Protein AF-A0A6G1KRH3-F1 (afdb_monomer_lite)

InterPro domains:
  IPR000996 Clathrin light chain [PF01086] (24-151)
  IPR000996 Clathrin light chain [PTHR10639] (24-123)

Organism: NCBI:txid1314801

Structure (mmCIF, N/CA/C/O backbone):
data_AF-A0A6G1KRH3-F1
#
_entry.id   AF-A0A6G1KRH3-F1
#
loop_
_atom_site.group_PDB
_atom_site.id
_atom_site.type_symbol
_atom_site.label_atom_id
_atom_site.label_alt_id
_atom_site.label_comp_id
_atom_site.label_asym_id
_atom_site.label_entity_id
_atom_site.label_seq_id
_atom_site.pdbx_PDB_ins_code
_atom_site.Cartn_x
_atom_site.Cartn_y
_atom_site.Cartn_z
_atom_site.occupancy
_atom_site.B_iso_or_equiv
_atom_site.auth_seq_id
_atom_site.auth_comp_id
_atom_site.auth_asym_id
_atom_site.auth_atom_id
_atom_site.pdbx_PDB_model_num
ATOM 1 N N . MET A 1 1 ? 49.496 2.229 -14.673 1.00 44.66 1 MET A N 1
ATOM 2 C CA . MET A 1 1 ? 50.059 2.892 -15.867 1.00 44.66 1 MET A CA 1
ATOM 3 C C . MET A 1 1 ? 49.141 2.627 -17.047 1.00 44.66 1 MET A C 1
ATOM 5 O O . MET A 1 1 ? 48.940 1.468 -17.372 1.00 44.66 1 MET A O 1
ATOM 9 N N . ALA A 1 2 ? 48.574 3.674 -17.645 1.00 40.06 2 ALA A N 1
ATOM 10 C CA . ALA A 1 2 ? 47.926 3.635 -18.956 1.00 40.06 2 ALA A CA 1
ATOM 11 C C . ALA A 1 2 ? 48.444 4.859 -19.739 1.00 40.06 2 ALA A C 1
ATOM 13 O O . ALA A 1 2 ? 48.467 5.949 -19.160 1.00 40.06 2 ALA A O 1
ATOM 14 N N . PRO A 1 3 ? 48.962 4.693 -20.969 1.00 49.34 3 PRO A N 1
ATOM 15 C CA . PRO A 1 3 ? 49.665 5.754 -21.681 1.00 49.34 3 PRO A CA 1
ATOM 16 C C . PRO A 1 3 ? 48.686 6.795 -22.234 1.00 49.34 3 PRO A C 1
ATOM 18 O O . PRO A 1 3 ? 47.622 6.459 -22.752 1.00 49.34 3 PRO A O 1
ATOM 21 N N . GLY A 1 4 ? 49.061 8.065 -22.083 1.00 42.88 4 GLY A N 1
ATOM 22 C CA . GLY A 1 4 ? 48.285 9.224 -22.503 1.00 42.88 4 GLY A CA 1
ATOM 23 C C . GLY A 1 4 ? 48.085 9.284 -24.015 1.00 42.88 4 GLY A C 1
ATOM 24 O O . GLY A 1 4 ? 49.017 9.075 -24.790 1.00 42.88 4 GLY A O 1
ATOM 25 N N . GLY A 1 5 ? 46.855 9.598 -24.421 1.00 43.09 5 GLY A N 1
ATOM 26 C CA . GLY A 1 5 ? 46.527 9.924 -25.801 1.00 43.09 5 GLY A CA 1
ATOM 27 C C . GLY A 1 5 ? 47.213 11.224 -26.210 1.00 43.09 5 GLY A C 1
ATOM 28 O O . GLY A 1 5 ? 46.998 12.273 -25.604 1.00 43.09 5 GLY A O 1
ATOM 29 N N . THR A 1 6 ? 48.043 11.152 -27.244 1.00 40.81 6 THR A N 1
ATOM 30 C CA . THR A 1 6 ? 48.579 12.313 -27.946 1.00 40.81 6 THR A CA 1
ATOM 31 C C . THR A 1 6 ? 47.436 13.009 -28.678 1.00 40.81 6 THR A C 1
ATOM 33 O O . THR A 1 6 ? 46.980 12.578 -29.734 1.00 40.81 6 THR A O 1
ATOM 36 N N . ILE A 1 7 ? 46.948 14.099 -28.087 1.00 52.62 7 ILE A N 1
ATOM 37 C CA . ILE A 1 7 ? 46.045 15.043 -28.742 1.00 52.62 7 ILE A CA 1
ATOM 38 C C . ILE A 1 7 ? 46.842 15.689 -29.877 1.00 52.62 7 ILE A C 1
ATOM 40 O O . ILE A 1 7 ? 47.691 16.546 -29.646 1.00 52.62 7 ILE A O 1
ATOM 44 N N . THR A 1 8 ? 46.587 15.266 -31.113 1.00 56.66 8 THR A N 1
ATOM 45 C CA . THR A 1 8 ? 47.026 15.970 -32.321 1.00 56.66 8 THR A CA 1
ATOM 46 C C . THR A 1 8 ? 46.201 17.253 -32.459 1.00 56.66 8 THR A C 1
ATOM 48 O O . THR A 1 8 ? 45.311 17.356 -33.298 1.00 56.66 8 THR A O 1
ATOM 51 N N . GLY A 1 9 ? 46.431 18.210 -31.566 1.00 50.78 9 GLY A N 1
ATOM 52 C CA . GLY A 1 9 ? 45.846 19.541 -31.596 1.00 50.78 9 GLY A CA 1
ATOM 53 C C . GLY A 1 9 ? 46.987 20.540 -31.586 1.00 50.78 9 GLY A C 1
ATOM 54 O O . GLY A 1 9 ? 47.750 20.594 -30.625 1.00 50.78 9 GLY A O 1
ATOM 55 N N . SER A 1 10 ? 47.142 21.282 -32.679 1.00 60.56 10 SER A N 1
ATOM 56 C CA . SER A 1 10 ? 48.089 22.390 -32.804 1.00 60.56 10 SER A CA 1
ATOM 57 C C . SER A 1 10 ? 48.075 23.275 -31.554 1.00 60.56 10 SER A C 1
ATOM 59 O O . SER A 1 10 ? 47.006 23.689 -31.113 1.00 60.56 10 SER A O 1
ATOM 61 N N . THR A 1 11 ? 49.249 23.624 -31.027 1.00 59.62 11 THR A N 1
ATOM 62 C CA . THR A 1 11 ? 49.448 24.447 -29.815 1.00 59.62 11 THR A CA 1
ATOM 63 C C . THR A 1 11 ? 49.067 25.924 -29.992 1.00 59.62 11 THR A C 1
ATOM 65 O O . THR A 1 11 ? 49.515 26.776 -29.225 1.00 59.62 11 THR A O 1
ATOM 68 N N . LEU A 1 12 ? 48.306 26.260 -31.034 1.00 65.75 12 LEU A N 1
ATOM 69 C CA . LEU A 1 12 ? 47.931 27.630 -31.349 1.00 65.75 12 LEU A CA 1
ATOM 70 C C . LEU A 1 12 ? 46.603 27.982 -30.665 1.00 65.75 12 LEU A C 1
ATOM 72 O O . LEU A 1 12 ? 45.664 27.183 -30.717 1.00 65.75 12 LEU A O 1
ATOM 76 N N . PRO A 1 13 ? 46.500 29.164 -30.031 1.00 67.69 13 PRO A N 1
ATOM 77 C CA . PRO A 1 13 ? 45.260 29.616 -29.418 1.00 67.69 13 PRO A CA 1
ATOM 78 C C . PRO A 1 13 ? 44.171 29.784 -30.486 1.00 67.69 13 PRO A C 1
ATOM 80 O O . PRO A 1 13 ? 44.394 30.393 -31.533 1.00 67.69 13 PRO A O 1
ATOM 83 N N . TYR A 1 14 ? 42.986 29.237 -30.215 1.00 64.50 14 TYR A N 1
ATOM 84 C CA . TYR A 1 14 ? 41.812 29.388 -31.072 1.00 64.50 14 TYR A CA 1
ATOM 85 C C . TYR A 1 14 ? 41.382 30.860 -31.107 1.00 64.50 14 TYR A C 1
ATOM 87 O O . TYR A 1 14 ? 40.982 31.415 -30.083 1.00 64.50 14 TYR A O 1
ATOM 95 N N . LEU A 1 15 ? 41.474 31.486 -32.283 1.00 68.69 15 LEU A N 1
ATOM 96 C CA . LEU A 1 15 ? 41.098 32.880 -32.503 1.00 68.69 15 LEU A CA 1
ATOM 97 C C . LEU A 1 15 ? 39.812 32.935 -33.353 1.00 68.69 15 LEU A C 1
ATOM 99 O O . LEU A 1 15 ? 39.860 32.623 -34.548 1.00 68.69 15 LEU A O 1
ATOM 103 N N . PRO A 1 16 ? 38.650 33.287 -32.771 1.00 63.69 16 PRO A N 1
ATOM 104 C CA . PRO A 1 16 ? 37.390 33.319 -33.505 1.00 63.69 16 PRO A CA 1
ATOM 105 C C . PRO A 1 16 ? 37.425 34.425 -34.571 1.00 63.69 16 PRO A C 1
ATOM 107 O O . PRO A 1 16 ? 37.632 35.593 -34.254 1.00 63.69 16 PRO A O 1
ATOM 110 N N . GLY A 1 17 ? 37.233 34.051 -35.840 1.00 64.06 17 GLY A N 1
ATOM 111 C CA . GLY A 1 17 ? 37.195 34.977 -36.981 1.00 64.06 17 GLY A CA 1
ATOM 112 C C . GLY A 1 17 ? 38.449 35.005 -37.864 1.00 64.06 17 GLY A C 1
ATOM 113 O O . GLY A 1 17 ? 38.441 35.687 -38.886 1.00 64.06 17 GLY A O 1
ATOM 114 N N . ALA A 1 18 ? 39.505 34.253 -37.536 1.00 66.38 18 ALA A N 1
ATOM 115 C CA . ALA A 1 18 ? 40.625 34.067 -38.459 1.00 66.38 18 ALA A CA 1
ATOM 116 C C . ALA A 1 18 ? 40.194 33.178 -39.648 1.00 66.38 18 ALA A C 1
ATOM 118 O O . ALA A 1 18 ? 39.576 32.132 -39.419 1.00 66.38 18 ALA A O 1
ATOM 119 N N . PRO A 1 19 ? 40.504 33.541 -40.910 1.00 61.31 19 PRO A N 1
ATOM 120 C CA . PRO A 1 19 ? 40.220 32.673 -42.044 1.00 61.31 19 PRO A CA 1
ATOM 121 C C . PRO A 1 19 ? 41.049 31.396 -41.899 1.00 61.31 19 PRO A C 1
ATOM 123 O O . PRO A 1 19 ? 42.273 31.416 -42.028 1.00 61.31 19 PRO A O 1
ATOM 126 N N . SER A 1 20 ? 40.383 30.277 -41.605 1.00 64.94 20 SER A N 1
ATOM 127 C CA . SER A 1 20 ? 41.018 28.963 -41.637 1.00 64.94 20 SER A CA 1
ATOM 128 C C . SER A 1 20 ? 41.544 28.732 -43.050 1.00 64.94 20 SER A C 1
ATOM 130 O O . SER A 1 20 ? 40.767 28.568 -43.987 1.00 64.94 20 SER A O 1
ATOM 132 N N . SER A 1 21 ? 42.866 28.728 -43.226 1.00 62.03 21 SER A N 1
ATOM 133 C CA . SER A 1 21 ? 43.505 28.423 -44.515 1.00 62.03 21 SER A CA 1
ATOM 134 C C . SER A 1 21 ? 43.409 26.935 -44.883 1.00 62.03 21 SER A C 1
ATOM 136 O O . SER A 1 21 ? 44.034 26.493 -45.845 1.00 62.03 21 SER A O 1
ATOM 138 N N . PHE A 1 22 ? 42.635 26.144 -44.131 1.00 63.06 22 PHE A N 1
ATOM 139 C CA . PHE A 1 22 ? 42.400 24.739 -44.421 1.00 63.06 22 PHE A CA 1
ATOM 140 C C . PHE A 1 22 ? 41.412 24.601 -45.583 1.00 63.06 22 PHE A C 1
ATOM 142 O O . PHE A 1 22 ? 40.206 24.440 -45.406 1.00 63.06 22 PHE A O 1
ATOM 149 N N . THR A 1 23 ? 41.948 24.669 -46.798 1.00 64.94 23 THR A N 1
ATOM 150 C CA . THR A 1 23 ? 41.248 24.187 -47.986 1.00 64.94 23 THR A CA 1
ATOM 151 C C . THR A 1 23 ? 41.286 22.666 -47.929 1.00 64.94 23 THR A C 1
ATOM 153 O O . THR A 1 23 ? 42.349 22.067 -48.088 1.00 64.94 23 THR A O 1
ATOM 156 N N . ALA A 1 24 ? 40.144 22.031 -47.650 1.00 64.56 24 ALA A N 1
ATOM 157 C CA . ALA A 1 24 ? 40.031 20.587 -47.807 1.00 64.56 24 ALA A CA 1
ATOM 158 C C . ALA A 1 24 ? 40.396 20.245 -49.263 1.00 64.56 24 ALA A C 1
ATOM 160 O O . ALA A 1 24 ? 39.873 20.905 -50.168 1.00 64.56 24 ALA A O 1
ATOM 161 N N . PRO A 1 25 ? 41.295 19.274 -49.518 1.00 62.34 25 PRO A N 1
ATOM 162 C CA . PRO A 1 25 ? 41.591 18.877 -50.885 1.00 62.34 25 PRO A CA 1
ATOM 163 C C . PRO A 1 25 ? 40.275 18.491 -51.562 1.00 62.34 25 PRO A C 1
ATOM 165 O O . PRO A 1 25 ? 39.465 17.765 -50.978 1.00 62.34 25 PRO A O 1
ATOM 168 N N . ALA A 1 26 ? 40.045 19.022 -52.766 1.00 64.00 26 ALA A N 1
ATOM 169 C CA . ALA A 1 26 ? 38.913 18.621 -53.587 1.00 64.00 26 ALA A CA 1
ATOM 170 C C . ALA A 1 26 ? 38.906 17.089 -53.652 1.00 64.00 26 ALA A C 1
ATOM 172 O O . ALA A 1 26 ? 39.942 16.488 -53.944 1.00 64.00 26 ALA A O 1
ATOM 173 N N . ARG A 1 27 ? 37.772 16.466 -53.295 1.00 60.56 27 ARG A N 1
ATOM 174 C CA . ARG A 1 27 ? 37.610 15.011 -53.382 1.00 60.56 27 ARG A CA 1
ATOM 175 C C . ARG A 1 27 ? 38.029 14.599 -54.788 1.00 60.56 27 ARG A C 1
ATOM 177 O O . ARG A 1 27 ? 37.440 15.069 -55.754 1.00 60.56 27 ARG A O 1
ATOM 184 N N . SER A 1 28 ? 39.077 13.791 -54.899 1.00 58.88 28 SER A N 1
ATOM 185 C CA . SER A 1 28 ? 39.432 13.194 -56.176 1.00 58.88 28 SER A CA 1
ATOM 186 C C . SER A 1 28 ? 38.249 12.339 -56.634 1.00 58.88 28 SER A C 1
ATOM 188 O O . SER A 1 28 ? 37.756 11.529 -55.854 1.00 58.88 28 SER A O 1
ATOM 190 N N . ASP A 1 29 ? 37.823 12.467 -57.894 1.00 60.38 29 ASP A N 1
ATOM 191 C CA . ASP A 1 29 ? 36.791 11.618 -58.532 1.00 60.38 29 ASP A CA 1
ATOM 192 C C . ASP A 1 29 ? 37.240 10.144 -58.708 1.00 60.38 29 ASP A C 1
ATOM 194 O O . ASP A 1 29 ? 36.664 9.374 -59.474 1.00 60.38 29 ASP A O 1
ATOM 198 N N . SER A 1 30 ? 38.297 9.730 -58.002 1.00 64.62 30 SER A N 1
ATOM 199 C CA . SER A 1 30 ? 38.739 8.341 -57.933 1.00 64.62 30 SER A CA 1
ATOM 200 C C . SER A 1 30 ? 37.772 7.554 -57.046 1.00 64.62 30 SER A C 1
ATOM 202 O O . SER A 1 30 ? 37.434 8.041 -55.963 1.00 64.62 30 SER A O 1
ATOM 204 N N . PRO A 1 31 ? 37.378 6.324 -57.426 1.00 69.75 31 PRO A N 1
ATOM 205 C CA . PRO A 1 31 ? 36.618 5.454 -56.532 1.00 69.75 31 PRO A CA 1
ATOM 206 C C . PRO A 1 31 ? 37.361 5.289 -55.195 1.00 69.75 31 PRO A C 1
ATOM 208 O O . PRO A 1 31 ? 38.596 5.225 -55.173 1.00 69.75 31 PRO A O 1
ATOM 211 N N . GLU A 1 32 ? 36.617 5.275 -54.078 1.00 70.50 32 GLU A N 1
ATOM 212 C CA . GLU A 1 32 ? 37.204 5.058 -52.748 1.00 70.50 32 GLU A CA 1
ATOM 213 C C . GLU A 1 32 ? 37.978 3.721 -52.740 1.00 70.50 32 GLU A C 1
ATOM 215 O O . GLU A 1 32 ? 37.472 2.726 -53.262 1.00 70.50 32 GLU A O 1
ATOM 220 N N . PRO A 1 33 ? 39.182 3.664 -52.138 1.00 83.44 33 PRO A N 1
ATOM 221 C CA . PRO A 1 33 ? 39.918 2.415 -51.975 1.00 83.44 33 PRO A CA 1
ATOM 222 C C . PRO A 1 33 ? 39.082 1.347 -51.258 1.00 83.44 33 PRO A C 1
ATOM 224 O O . PRO A 1 33 ? 38.468 1.636 -50.228 1.00 83.44 33 PRO A O 1
ATOM 227 N N . ASP A 1 34 ? 39.121 0.102 -51.742 1.00 83.62 34 ASP A N 1
ATOM 228 C CA . ASP A 1 34 ? 38.299 -1.003 -51.218 1.00 83.62 34 ASP A CA 1
ATOM 229 C C . ASP A 1 34 ? 38.441 -1.215 -49.704 1.00 83.62 34 ASP A C 1
ATOM 231 O O . ASP A 1 34 ? 37.455 -1.441 -49.008 1.00 83.62 34 ASP A O 1
ATOM 235 N N . VAL A 1 35 ? 39.646 -1.026 -49.160 1.00 88.06 35 VAL A N 1
ATOM 236 C CA . VAL A 1 35 ? 39.919 -1.127 -47.715 1.00 88.06 35 VAL A CA 1
ATOM 237 C C . VAL A 1 35 ? 39.118 -0.100 -46.902 1.00 88.06 35 VAL A C 1
ATOM 239 O O . VAL A 1 35 ? 38.653 -0.392 -45.800 1.00 88.06 35 VAL A O 1
ATOM 242 N N . ILE A 1 36 ? 38.943 1.116 -47.432 1.00 86.62 36 ILE A N 1
ATOM 243 C CA . ILE A 1 36 ? 38.178 2.179 -46.765 1.00 86.62 36 ILE A CA 1
ATOM 244 C C . ILE A 1 36 ? 36.685 1.860 -46.826 1.00 86.62 36 ILE A C 1
ATOM 246 O O . ILE A 1 36 ? 35.989 2.051 -45.827 1.00 86.62 36 ILE A O 1
ATOM 250 N N . ARG A 1 37 ? 36.209 1.325 -47.955 1.00 86.94 37 ARG A N 1
ATOM 251 C CA . ARG A 1 37 ? 34.822 0.878 -48.119 1.00 86.94 37 ARG A CA 1
ATOM 252 C C . ARG A 1 37 ? 34.476 -0.238 -47.129 1.00 86.94 37 ARG A C 1
ATOM 254 O O . ARG A 1 37 ? 33.547 -0.075 -46.342 1.00 86.94 37 ARG A O 1
ATOM 261 N N . GLU A 1 38 ? 35.279 -1.299 -47.069 1.00 90.94 38 GLU A N 1
ATOM 262 C CA . GLU A 1 38 ? 35.090 -2.407 -46.119 1.00 90.94 38 GLU A CA 1
ATOM 263 C C . GLU A 1 38 ? 35.155 -1.947 -44.655 1.00 90.94 38 GLU A C 1
ATOM 265 O O . GLU A 1 38 ? 34.401 -2.420 -43.799 1.00 90.94 38 GLU A O 1
ATOM 270 N N . TRP A 1 39 ? 36.040 -0.995 -44.342 1.00 92.50 39 TRP A N 1
ATOM 271 C CA . TRP A 1 39 ? 36.119 -0.419 -43.002 1.00 92.50 39 TRP A CA 1
ATOM 272 C C . TRP A 1 39 ? 34.865 0.386 -42.637 1.00 92.50 39 TRP A C 1
ATOM 274 O O . TRP A 1 39 ? 34.379 0.269 -41.508 1.00 92.50 39 TRP A O 1
ATOM 284 N N . ARG A 1 40 ? 34.322 1.185 -43.569 1.00 91.50 40 ARG A N 1
ATOM 285 C CA . ARG A 1 40 ? 33.056 1.907 -43.365 1.00 91.50 40 ARG A CA 1
ATOM 286 C C . ARG A 1 40 ? 31.911 0.931 -43.132 1.00 91.50 40 ARG A C 1
ATOM 288 O O . ARG A 1 40 ? 31.244 1.056 -42.113 1.00 91.50 40 ARG A O 1
ATOM 295 N N . GLU A 1 41 ? 31.761 -0.067 -43.998 1.00 92.69 41 GLU A N 1
ATOM 296 C CA . GLU A 1 41 ? 30.722 -1.096 -43.880 1.00 92.69 41 GLU A CA 1
ATOM 297 C C . GLU A 1 41 ? 30.798 -1.811 -42.520 1.00 92.69 41 GLU A C 1
ATOM 299 O O . GLU A 1 41 ? 29.800 -1.903 -41.804 1.00 92.69 41 GLU A O 1
ATOM 304 N N . ARG A 1 42 ? 31.994 -2.240 -42.088 1.00 93.06 42 ARG A N 1
ATOM 305 C CA . ARG A 1 42 ? 32.181 -2.889 -40.778 1.00 93.06 42 ARG A CA 1
ATOM 306 C C . ARG A 1 42 ? 31.836 -1.967 -39.610 1.00 93.06 42 ARG A C 1
ATOM 308 O O . ARG A 1 42 ? 31.241 -2.422 -38.633 1.00 93.06 42 ARG A O 1
ATOM 315 N N . ARG A 1 43 ? 32.229 -0.694 -39.675 1.00 95.31 43 ARG A N 1
ATOM 316 C CA . ARG A 1 43 ? 31.915 0.285 -38.627 1.00 95.31 43 ARG A CA 1
ATOM 317 C C . ARG A 1 43 ? 30.414 0.531 -38.556 1.00 95.31 43 ARG A C 1
ATOM 319 O O . ARG A 1 43 ? 29.858 0.530 -37.463 1.00 95.31 43 ARG A O 1
ATOM 326 N N . ASP A 1 44 ? 29.773 0.716 -39.700 1.00 95.38 44 ASP A N 1
ATOM 327 C CA . ASP A 1 44 ? 28.353 1.035 -39.774 1.00 95.38 44 ASP A CA 1
ATOM 328 C C . ASP A 1 44 ? 27.516 -0.152 -39.270 1.00 95.38 44 ASP A C 1
ATOM 330 O O . ASP A 1 44 ? 26.588 0.053 -38.492 1.00 95.38 44 ASP A O 1
ATOM 334 N N . LEU A 1 45 ? 27.921 -1.394 -39.568 1.00 95.69 45 LEU A N 1
ATOM 335 C CA . LEU A 1 45 ? 27.334 -2.601 -38.968 1.00 95.69 45 LEU A CA 1
ATOM 336 C C . LEU A 1 45 ? 27.496 -2.648 -37.440 1.00 95.69 45 LEU A C 1
ATOM 338 O O . LEU A 1 45 ? 26.553 -2.979 -36.724 1.00 95.69 45 LEU A O 1
ATOM 342 N N . GLN A 1 46 ? 28.674 -2.300 -36.911 1.00 95.44 46 GLN A N 1
ATOM 343 C CA . GLN A 1 46 ? 28.892 -2.251 -35.460 1.00 95.44 46 GLN A CA 1
ATOM 344 C C . GLN A 1 46 ? 28.054 -1.164 -34.780 1.00 95.44 46 GLN A C 1
ATOM 346 O O . GLN A 1 46 ? 27.580 -1.372 -33.663 1.00 95.44 46 GLN A O 1
ATOM 351 N N . VAL A 1 47 ? 27.880 -0.010 -35.428 1.00 96.19 47 VAL A N 1
ATOM 352 C CA . VAL A 1 47 ? 27.021 1.071 -34.929 1.00 96.19 47 VAL A CA 1
ATOM 353 C C . VAL A 1 47 ? 25.565 0.615 -34.919 1.00 96.19 47 VAL A C 1
ATOM 355 O O . VAL A 1 47 ? 24.940 0.681 -33.865 1.00 96.19 47 VAL A O 1
ATOM 358 N N . GLN A 1 48 ? 25.070 0.047 -36.023 1.00 96.69 48 GLN A N 1
ATOM 359 C CA . GLN A 1 48 ? 23.704 -0.481 -36.108 1.00 96.69 48 GLN A CA 1
ATOM 360 C C . GLN A 1 48 ? 23.426 -1.525 -35.023 1.00 96.69 48 GLN A C 1
ATOM 362 O O . GLN A 1 48 ? 22.433 -1.417 -34.312 1.00 96.69 48 GLN A O 1
ATOM 367 N N . HIS A 1 49 ? 24.341 -2.476 -34.817 1.00 96.62 49 HIS A N 1
ATOM 368 C CA . HIS A 1 49 ? 24.182 -3.487 -33.773 1.00 96.62 49 HIS A CA 1
ATOM 369 C C . HIS A 1 49 ? 24.120 -2.878 -32.361 1.00 96.62 49 HIS A C 1
ATOM 371 O O . HIS A 1 49 ? 23.327 -3.298 -31.518 1.00 96.62 49 HIS A O 1
ATOM 377 N N . ARG A 1 50 ? 24.942 -1.858 -32.081 1.00 97.25 50 ARG A N 1
ATOM 378 C CA . ARG A 1 50 ? 24.912 -1.155 -30.789 1.00 97.25 50 ARG A CA 1
ATOM 379 C C . ARG A 1 50 ? 23.630 -0.349 -30.601 1.00 97.25 50 ARG A C 1
ATOM 381 O O . ARG A 1 50 ? 23.121 -0.301 -29.479 1.00 97.25 50 ARG A O 1
ATOM 388 N N . ASP A 1 51 ? 23.130 0.272 -31.661 1.00 97.19 51 ASP A N 1
ATOM 389 C CA . ASP A 1 51 ? 21.882 1.029 -31.640 1.00 97.19 51 ASP A CA 1
ATOM 390 C C . ASP A 1 51 ? 20.680 0.105 -31.431 1.00 97.19 51 ASP A C 1
ATOM 392 O O . ASP A 1 51 ? 19.815 0.418 -30.611 1.00 97.19 51 ASP A O 1
ATOM 396 N N . GLU A 1 52 ? 20.677 -1.070 -32.062 1.00 96.94 52 GLU A N 1
ATOM 397 C CA . GLU A 1 52 ? 19.656 -2.101 -31.874 1.00 96.94 52 GLU A CA 1
ATOM 398 C C . GLU A 1 52 ? 19.622 -2.582 -30.419 1.00 96.94 52 GLU A C 1
ATOM 400 O O . GLU A 1 52 ? 18.597 -2.425 -29.754 1.00 96.94 52 GLU A O 1
ATOM 405 N N . ILE A 1 53 ? 20.766 -2.989 -29.851 1.00 96.94 53 ILE A N 1
ATOM 406 C CA . ILE A 1 53 ? 20.862 -3.373 -28.429 1.00 96.94 53 ILE A CA 1
ATOM 407 C C . ILE A 1 53 ? 20.403 -2.233 -27.507 1.00 96.94 53 ILE A C 1
ATOM 409 O O . ILE A 1 53 ? 19.724 -2.455 -26.503 1.00 96.94 53 ILE A O 1
ATOM 413 N N . SER A 1 54 ? 20.792 -0.991 -27.806 1.00 95.94 54 SER A N 1
ATOM 414 C CA . SER A 1 54 ? 20.386 0.179 -27.021 1.00 95.94 54 SER A CA 1
ATOM 415 C C . SER A 1 54 ? 18.871 0.386 -27.071 1.00 95.94 54 SER A C 1
ATOM 417 O O . SER A 1 54 ? 18.251 0.663 -26.041 1.00 95.94 54 SER A O 1
ATOM 419 N N . SER A 1 55 ? 18.263 0.216 -28.246 1.00 96.88 55 SER A N 1
ATOM 420 C CA . SER A 1 55 ? 16.820 0.336 -28.445 1.00 96.88 55 SER A CA 1
ATOM 421 C C . SER A 1 55 ? 16.045 -0.768 -27.722 1.00 96.88 55 SER A C 1
ATOM 423 O O . SER A 1 55 ? 15.095 -0.464 -26.999 1.00 96.88 55 SER A O 1
ATOM 425 N N . GLU A 1 56 ? 16.511 -2.017 -27.794 1.00 97.44 56 GLU A N 1
ATOM 426 C CA . GLU A 1 56 ? 15.916 -3.160 -27.100 1.00 97.44 56 GLU A CA 1
ATOM 427 C C . GLU A 1 56 ? 15.982 -2.989 -25.584 1.00 97.44 56 GLU A C 1
ATOM 429 O O . GLU A 1 56 ? 14.992 -3.193 -24.880 1.00 97.44 56 GLU A O 1
ATOM 434 N N . ARG A 1 57 ? 17.134 -2.552 -25.059 1.00 97.19 57 ARG A N 1
ATOM 435 C CA . ARG A 1 57 ? 17.290 -2.282 -23.626 1.00 97.19 57 ARG A CA 1
ATOM 436 C C . ARG A 1 57 ? 16.339 -1.190 -23.153 1.00 97.19 57 ARG A C 1
ATOM 438 O O . ARG A 1 57 ? 15.716 -1.360 -22.110 1.00 97.19 57 ARG A O 1
ATOM 445 N N . LYS A 1 58 ? 16.196 -0.100 -23.914 1.00 97.12 58 LYS A N 1
ATOM 446 C CA . LYS A 1 58 ? 15.236 0.970 -23.598 1.00 97.12 58 LYS A CA 1
ATOM 447 C C . LYS A 1 58 ? 13.803 0.448 -23.612 1.00 97.12 58 LYS A C 1
ATOM 449 O O . LYS A 1 58 ? 13.069 0.709 -22.665 1.00 97.12 58 LYS A O 1
ATOM 454 N N . ALA A 1 59 ? 13.422 -0.314 -24.637 1.00 97.44 59 ALA A N 1
ATOM 455 C CA . ALA A 1 59 ? 12.091 -0.906 -24.735 1.00 97.44 59 ALA A CA 1
ATOM 456 C C . ALA A 1 59 ? 11.800 -1.841 -23.551 1.00 97.44 59 ALA A C 1
ATOM 458 O O . ALA A 1 59 ? 10.736 -1.745 -22.943 1.00 97.44 59 ALA A O 1
ATOM 459 N N . LYS A 1 60 ? 12.770 -2.677 -23.158 1.00 97.31 60 LYS A N 1
ATOM 460 C CA . LYS A 1 60 ? 12.657 -3.544 -21.980 1.00 97.31 60 LYS A CA 1
ATOM 461 C C . LYS A 1 60 ? 12.471 -2.738 -20.695 1.00 97.31 60 LYS A C 1
ATOM 463 O O . LYS A 1 60 ? 11.581 -3.058 -19.921 1.00 97.31 60 LYS A O 1
ATOM 468 N N . THR A 1 61 ? 13.261 -1.685 -20.483 1.00 97.06 61 THR A N 1
ATOM 469 C CA . THR A 1 61 ? 13.132 -0.828 -19.293 1.00 97.06 61 THR A CA 1
ATOM 470 C C . THR A 1 61 ? 11.787 -0.107 -19.246 1.00 97.06 61 THR A C 1
ATOM 472 O O . THR A 1 61 ? 11.199 0.000 -18.177 1.00 97.06 61 THR A O 1
ATOM 475 N N . ILE A 1 62 ? 11.275 0.366 -20.387 1.00 97.25 62 ILE A N 1
ATOM 476 C CA . ILE A 1 62 ? 9.946 0.989 -20.453 1.00 97.25 62 ILE A CA 1
ATOM 477 C C . ILE A 1 62 ? 8.864 -0.034 -20.102 1.00 97.25 62 ILE A C 1
ATOM 479 O O . ILE A 1 62 ? 7.990 0.268 -19.296 1.00 97.25 62 ILE A O 1
ATOM 483 N N . LYS A 1 63 ? 8.947 -1.244 -20.663 1.00 98.06 63 LYS A N 1
ATOM 484 C CA . LYS A 1 63 ? 7.998 -2.321 -20.378 1.00 98.06 63 LYS A CA 1
ATOM 485 C C . LYS A 1 63 ? 8.014 -2.714 -18.898 1.00 98.06 63 LYS A C 1
ATOM 487 O O . LYS A 1 63 ? 6.965 -2.768 -18.276 1.00 98.06 63 LYS A O 1
ATOM 492 N N . GLU A 1 64 ? 9.196 -2.909 -18.324 1.00 97.56 64 GLU A N 1
ATOM 493 C CA . GLU A 1 64 ? 9.364 -3.228 -16.902 1.00 97.56 64 GLU A CA 1
ATOM 494 C C . GLU A 1 64 ? 8.843 -2.096 -16.003 1.00 97.56 64 GLU A C 1
ATOM 496 O O . GLU A 1 64 ? 8.221 -2.345 -14.976 1.00 97.56 64 GLU A O 1
ATOM 501 N N . ALA A 1 65 ? 9.042 -0.832 -16.389 1.00 97.25 65 ALA A N 1
ATOM 502 C CA . ALA A 1 65 ? 8.475 0.298 -15.660 1.00 97.25 65 ALA A CA 1
ATOM 503 C C . ALA A 1 65 ? 6.938 0.314 -15.712 1.00 97.25 65 ALA A C 1
ATOM 505 O O . ALA A 1 65 ? 6.315 0.631 -14.704 1.00 97.25 65 ALA A O 1
ATOM 506 N N . GLN A 1 66 ? 6.333 -0.034 -16.851 1.00 97.00 66 GLN A N 1
ATOM 507 C CA . GLN A 1 66 ? 4.877 -0.157 -16.985 1.00 97.00 66 GLN A CA 1
ATOM 508 C C . GLN A 1 66 ? 4.332 -1.302 -16.125 1.00 97.00 66 GLN A C 1
ATOM 510 O O . GLN A 1 66 ? 3.436 -1.067 -15.323 1.00 97.00 66 GLN A O 1
ATOM 515 N N . GLU A 1 67 ? 4.932 -2.493 -16.214 1.00 97.69 67 GLU A N 1
ATOM 516 C CA . GLU A 1 67 ? 4.552 -3.658 -15.398 1.00 97.69 67 GLU A CA 1
ATOM 517 C C . GLU A 1 67 ? 4.643 -3.339 -13.896 1.00 97.69 67 GLU A C 1
ATOM 519 O O . GLU A 1 67 ? 3.710 -3.604 -13.147 1.00 97.69 67 GLU A O 1
ATOM 524 N N . ASN A 1 68 ? 5.710 -2.664 -13.456 1.00 97.12 68 ASN A N 1
ATOM 525 C CA . ASN A 1 68 ? 5.858 -2.251 -12.057 1.00 97.12 68 ASN A CA 1
ATOM 526 C C . ASN A 1 68 ? 4.786 -1.245 -11.598 1.00 97.12 68 ASN A C 1
ATOM 528 O O . ASN A 1 68 ? 4.428 -1.221 -10.418 1.00 97.12 68 ASN A O 1
ATOM 532 N N . ILE A 1 69 ? 4.306 -0.380 -12.496 1.00 96.50 69 ILE A N 1
ATOM 533 C CA . ILE A 1 69 ? 3.223 0.563 -12.190 1.00 96.50 69 ILE A CA 1
ATOM 534 C C . ILE A 1 69 ? 1.906 -0.198 -12.026 1.00 96.50 69 ILE A C 1
ATOM 536 O O . ILE A 1 69 ? 1.196 0.037 -11.046 1.00 96.50 69 ILE A O 1
ATOM 540 N N . ASP A 1 70 ? 1.606 -1.116 -12.941 1.00 96.69 70 ASP A N 1
ATOM 541 C CA . ASP A 1 70 ? 0.395 -1.936 -12.883 1.00 96.69 70 ASP A CA 1
ATOM 542 C C . ASP A 1 70 ? 0.387 -2.796 -11.606 1.00 96.69 70 ASP A C 1
ATOM 544 O O . ASP A 1 70 ? -0.556 -2.724 -10.812 1.00 96.69 70 ASP A O 1
ATOM 548 N N . ASP A 1 71 ? 1.498 -3.479 -11.313 1.00 97.25 71 ASP A N 1
ATOM 549 C CA . ASP A 1 71 ? 1.684 -4.268 -10.091 1.00 97.25 71 ASP A CA 1
ATOM 550 C C . ASP A 1 71 ? 1.512 -3.424 -8.820 1.00 97.25 71 ASP A C 1
ATOM 552 O O . ASP A 1 71 ? 0.969 -3.892 -7.812 1.00 97.25 71 ASP A O 1
ATOM 556 N N . PHE A 1 72 ? 1.974 -2.170 -8.823 1.00 97.31 72 PHE A N 1
ATOM 557 C CA . PHE A 1 72 ? 1.797 -1.274 -7.682 1.00 97.31 72 PHE A CA 1
ATOM 558 C C . PHE A 1 72 ? 0.317 -0.978 -7.426 1.00 97.31 72 PHE A C 1
ATOM 560 O O . PHE A 1 72 ? -0.133 -1.068 -6.279 1.00 97.31 72 PHE A O 1
ATOM 567 N N . TYR A 1 73 ? -0.444 -0.644 -8.470 1.00 96.06 73 TYR A N 1
ATOM 568 C CA . TYR A 1 73 ? -1.863 -0.327 -8.330 1.00 96.06 73 TYR A CA 1
ATOM 569 C C . TYR A 1 73 ? -2.694 -1.550 -7.956 1.00 96.06 73 TYR A C 1
ATOM 571 O O . TYR A 1 73 ? -3.548 -1.446 -7.072 1.00 96.06 73 TYR A O 1
ATOM 579 N N . ASP A 1 74 ? -2.403 -2.712 -8.532 1.00 96.88 74 ASP A N 1
ATOM 580 C CA . ASP A 1 74 ? -3.072 -3.960 -8.173 1.00 96.88 74 ASP A CA 1
ATOM 581 C C . ASP A 1 74 ? -2.808 -4.328 -6.712 1.00 96.88 74 ASP A C 1
ATOM 583 O O . ASP A 1 74 ? -3.739 -4.604 -5.947 1.00 96.88 74 ASP A O 1
ATOM 587 N N . ASN A 1 75 ? -1.551 -4.264 -6.268 1.00 96.19 75 ASN A N 1
ATOM 588 C CA . ASN A 1 75 ? -1.202 -4.534 -4.875 1.00 96.19 75 ASN A CA 1
ATOM 589 C C . ASN A 1 75 ? -1.822 -3.514 -3.911 1.00 96.19 75 ASN A C 1
ATOM 591 O O . ASN A 1 75 ? -2.314 -3.896 -2.844 1.00 96.19 75 ASN A O 1
ATOM 595 N N . TYR A 1 76 ? -1.830 -2.229 -4.273 1.00 95.44 76 TYR A N 1
ATOM 596 C CA . TYR A 1 76 ? -2.436 -1.172 -3.467 1.00 95.44 76 TYR A CA 1
ATOM 597 C C . TYR A 1 76 ? -3.946 -1.370 -3.321 1.00 95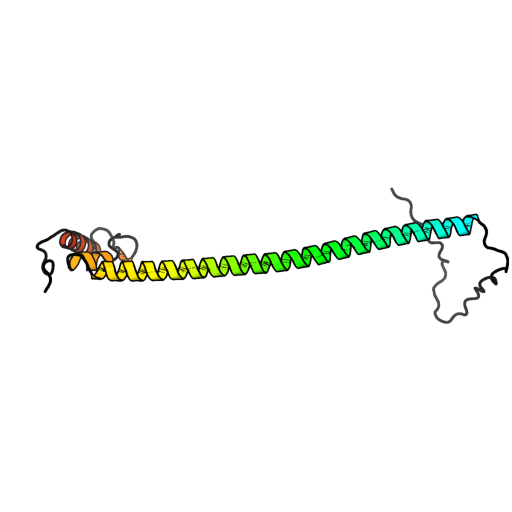.44 76 TYR A C 1
ATOM 599 O O . TYR A 1 76 ? -4.453 -1.372 -2.198 1.00 95.44 76 TYR A O 1
ATOM 607 N N . ASN A 1 77 ? -4.654 -1.587 -4.431 1.00 95.81 77 ASN A N 1
ATOM 608 C CA . ASN A 1 77 ? -6.100 -1.795 -4.434 1.00 95.81 77 ASN A CA 1
ATOM 609 C C . ASN A 1 77 ? -6.469 -3.049 -3.637 1.00 95.81 77 ASN A C 1
ATOM 611 O O . ASN A 1 77 ? -7.296 -2.979 -2.730 1.00 95.81 77 ASN A O 1
ATOM 615 N N . ASN A 1 78 ? -5.764 -4.161 -3.865 1.00 96.25 78 ASN A N 1
ATOM 616 C CA . ASN A 1 78 ? -5.964 -5.393 -3.105 1.00 96.25 78 ASN A CA 1
ATOM 617 C C . ASN A 1 78 ? -5.741 -5.197 -1.600 1.00 96.25 78 ASN A C 1
ATOM 619 O O . ASN A 1 78 ? -6.476 -5.753 -0.781 1.00 96.25 78 ASN A O 1
ATOM 623 N N . LYS A 1 79 ? -4.716 -4.433 -1.208 1.00 96.06 79 LYS A N 1
ATOM 624 C CA . LYS A 1 79 ? -4.439 -4.152 0.204 1.00 96.06 79 LYS A CA 1
ATOM 625 C C . LYS A 1 79 ? -5.515 -3.259 0.816 1.00 96.06 79 LYS A C 1
ATOM 627 O O . LYS A 1 79 ? -6.018 -3.581 1.890 1.00 96.06 79 LYS A O 1
ATOM 632 N N . LYS A 1 80 ? -5.892 -2.185 0.124 1.00 96.69 80 LYS A N 1
ATOM 633 C CA . LYS A 1 80 ? -6.954 -1.265 0.536 1.00 96.69 80 LYS A CA 1
ATOM 634 C C . LYS A 1 80 ? -8.273 -2.011 0.740 1.00 96.69 80 LYS A C 1
ATOM 636 O O . LYS A 1 80 ? -8.895 -1.864 1.787 1.00 96.69 80 LYS A O 1
ATOM 641 N N . ASP A 1 81 ? -8.672 -2.847 -0.212 1.00 96.00 81 ASP A N 1
ATOM 642 C CA . ASP A 1 81 ? -9.935 -3.584 -0.134 1.00 96.00 81 ASP A CA 1
ATOM 643 C C . ASP A 1 81 ? -9.922 -4.607 1.007 1.00 96.00 81 ASP A C 1
ATOM 645 O O . ASP A 1 81 ? -10.902 -4.725 1.745 1.00 96.00 81 ASP A O 1
ATOM 649 N N . LYS A 1 82 ? -8.788 -5.285 1.235 1.00 96.38 82 LYS A N 1
ATOM 650 C CA . LYS A 1 82 ? -8.601 -6.161 2.404 1.00 96.38 82 LYS A CA 1
ATOM 651 C C . LYS A 1 82 ? -8.691 -5.398 3.723 1.00 96.38 82 LYS A C 1
ATOM 653 O O . LYS A 1 82 ? -9.312 -5.893 4.660 1.00 96.38 82 LYS A O 1
ATOM 658 N N . GLU A 1 83 ? -8.084 -4.217 3.817 1.00 95.56 83 GLU A N 1
ATOM 659 C CA . GLU A 1 83 ? -8.153 -3.377 5.017 1.00 95.56 83 GLU A CA 1
ATOM 660 C C . GLU A 1 83 ? -9.580 -2.880 5.271 1.00 95.56 83 GLU A C 1
ATOM 662 O O . GLU A 1 83 ? -10.071 -3.010 6.389 1.00 95.56 83 GLU A O 1
ATOM 667 N N . ILE A 1 84 ? -10.290 -2.422 4.235 1.00 95.12 84 ILE A N 1
ATOM 668 C CA . ILE A 1 84 ? -11.701 -2.019 4.339 1.00 95.12 84 ILE A CA 1
ATOM 669 C C . ILE A 1 84 ? -12.570 -3.197 4.786 1.00 95.12 84 ILE A C 1
ATOM 671 O O . ILE A 1 84 ? -13.373 -3.054 5.710 1.00 95.12 84 ILE A O 1
ATOM 675 N N . ALA A 1 85 ? -12.403 -4.370 4.170 1.00 95.94 85 ALA A N 1
ATOM 676 C CA . ALA A 1 85 ? -13.141 -5.573 4.542 1.00 95.94 85 ALA A CA 1
ATOM 677 C C . ALA A 1 85 ? -12.853 -5.986 5.992 1.00 95.94 85 ALA A C 1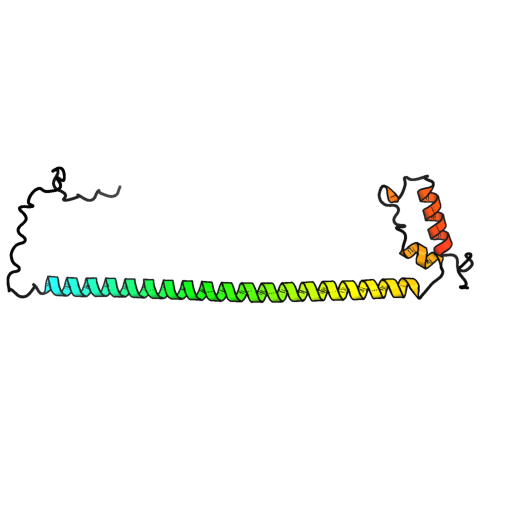
ATOM 679 O O . ALA A 1 85 ? -13.775 -6.329 6.733 1.00 95.94 85 ALA A O 1
ATOM 680 N N . LYS A 1 86 ? -11.590 -5.895 6.425 1.00 95.81 86 LYS A N 1
ATOM 681 C CA . LYS A 1 86 ? -11.186 -6.156 7.807 1.00 95.81 86 LYS A CA 1
ATOM 682 C C . LYS A 1 86 ? -11.848 -5.178 8.776 1.00 95.81 86 LYS A C 1
ATOM 684 O O . LYS A 1 86 ? -12.466 -5.633 9.731 1.00 95.81 86 LYS A O 1
ATOM 689 N N . THR A 1 87 ? -11.771 -3.871 8.527 1.00 94.75 87 THR A N 1
ATOM 690 C CA . THR A 1 87 ? -12.398 -2.856 9.388 1.00 94.75 87 THR A CA 1
ATOM 691 C C . THR A 1 87 ? -13.911 -3.029 9.448 1.00 94.75 87 THR A C 1
ATOM 693 O O . THR A 1 87 ? -14.496 -2.900 10.520 1.00 94.75 87 THR A O 1
ATOM 696 N N . LYS A 1 88 ? -14.555 -3.373 8.328 1.00 94.81 88 LYS A N 1
ATOM 697 C CA . LYS A 1 88 ? -15.989 -3.670 8.304 1.00 94.81 88 LYS A CA 1
ATOM 698 C C . LYS A 1 88 ? -16.325 -4.889 9.167 1.00 94.81 88 LYS A C 1
ATOM 700 O O . LYS A 1 88 ? -17.223 -4.799 9.995 1.00 94.81 88 LYS A O 1
ATOM 705 N N . ARG A 1 89 ? -15.568 -5.984 9.034 1.00 94.75 89 ARG A N 1
ATOM 706 C CA . ARG A 1 89 ? -15.738 -7.185 9.865 1.00 94.75 89 ARG A CA 1
ATOM 707 C C . ARG A 1 89 ? -15.526 -6.881 11.348 1.00 94.75 89 ARG A C 1
ATOM 709 O O . ARG A 1 89 ? -16.324 -7.298 12.171 1.00 94.75 89 ARG A O 1
ATOM 716 N N . GLU A 1 90 ? -14.483 -6.129 11.691 1.00 93.38 90 GLU A N 1
ATOM 717 C CA . GLU A 1 90 ? -14.207 -5.720 13.075 1.00 93.38 90 GLU A CA 1
ATOM 718 C C . GLU A 1 90 ? -15.318 -4.826 13.640 1.00 93.38 90 GLU A C 1
ATOM 720 O O . GLU A 1 90 ? -15.683 -4.970 14.803 1.00 93.38 90 GLU A O 1
ATOM 725 N N . ALA A 1 91 ? -15.893 -3.935 12.828 1.00 91.69 91 ALA A N 1
ATOM 726 C CA . ALA A 1 91 ? -17.032 -3.117 13.230 1.00 91.69 91 ALA A CA 1
ATOM 727 C C . ALA A 1 91 ? -18.296 -3.963 13.455 1.00 91.69 91 ALA A C 1
ATOM 729 O O . ALA A 1 91 ? -18.987 -3.769 14.453 1.00 91.69 91 ALA A O 1
ATOM 730 N N . GLU A 1 92 ? -18.582 -4.918 12.568 1.00 92.25 92 GLU A N 1
ATOM 731 C CA . GLU A 1 92 ? -19.692 -5.867 12.721 1.00 92.25 92 GLU A CA 1
ATOM 732 C C . GLU A 1 92 ? -19.509 -6.745 13.968 1.00 92.25 92 GLU A C 1
ATOM 734 O O . GLU A 1 92 ? -20.434 -6.878 14.765 1.00 92.25 92 GLU A O 1
ATOM 739 N N . GLU A 1 93 ? -18.304 -7.271 14.200 1.00 90.81 93 GLU A N 1
ATOM 740 C CA . GLU A 1 93 ? -17.956 -8.034 15.406 1.00 90.81 93 GLU A CA 1
ATOM 741 C C . GLU A 1 93 ? -18.056 -7.184 16.673 1.00 90.81 93 GLU A C 1
ATOM 743 O O . GLU A 1 93 ? -18.511 -7.665 17.710 1.00 90.81 93 GLU A O 1
ATOM 748 N N . PHE A 1 94 ? -17.653 -5.917 16.616 1.00 86.81 94 PHE A N 1
ATOM 749 C CA . PHE A 1 94 ? -17.783 -4.997 17.740 1.00 86.81 94 PHE A CA 1
ATOM 750 C C . PHE A 1 94 ? -19.253 -4.721 18.075 1.00 86.81 94 PHE A C 1
ATOM 752 O O . PHE A 1 94 ? -19.631 -4.767 19.246 1.00 86.81 94 PHE A O 1
ATOM 759 N N . LEU A 1 95 ? -20.093 -4.477 17.063 1.00 85.25 95 LEU A N 1
ATOM 760 C CA . LEU A 1 95 ? -21.533 -4.285 17.246 1.00 85.25 95 LEU A CA 1
ATOM 761 C C . LEU A 1 95 ? -22.203 -5.555 17.779 1.00 85.25 95 LEU A C 1
ATOM 763 O O . LEU A 1 95 ? -22.937 -5.475 18.760 1.00 85.25 95 LEU A O 1
ATOM 767 N N . ALA A 1 96 ? -21.881 -6.722 17.216 1.00 85.25 96 ALA A N 1
ATOM 768 C CA . ALA A 1 96 ? -22.393 -8.003 17.692 1.00 85.25 96 ALA A CA 1
ATOM 769 C C . ALA A 1 96 ? -21.990 -8.272 19.151 1.00 85.25 96 ALA A C 1
ATOM 771 O O . ALA A 1 96 ? -22.841 -8.606 19.969 1.00 85.25 96 ALA A O 1
ATOM 772 N N . ASN A 1 97 ? -20.721 -8.051 19.515 1.00 82.06 97 ASN A N 1
ATOM 773 C CA . ASN A 1 97 ? -20.258 -8.190 20.899 1.00 82.06 97 ASN A CA 1
ATOM 774 C C . ASN A 1 97 ? -20.943 -7.199 21.848 1.00 82.06 97 ASN A C 1
ATOM 776 O O . ASN A 1 97 ? -21.208 -7.534 23.005 1.00 82.06 97 ASN A O 1
ATOM 780 N N . ARG A 1 98 ? -21.230 -5.973 21.394 1.00 77.69 98 ARG A N 1
ATOM 781 C CA . ARG A 1 98 ? -21.955 -4.972 22.188 1.00 77.69 98 ARG A CA 1
ATOM 782 C C . ARG A 1 98 ? -23.406 -5.394 22.424 1.00 77.69 98 ARG A C 1
ATOM 784 O O . ARG A 1 98 ? -23.899 -5.279 23.548 1.00 77.69 98 ARG A O 1
ATOM 791 N N . ASP A 1 99 ? -24.074 -5.878 21.385 1.00 72.50 99 ASP A N 1
ATOM 792 C CA . ASP A 1 99 ? -25.472 -6.289 21.459 1.00 72.50 99 ASP A CA 1
ATOM 793 C C . ASP A 1 99 ? -25.613 -7.587 22.287 1.00 72.50 99 ASP A C 1
ATOM 795 O O . ASP A 1 99 ? -26.475 -7.652 23.161 1.00 72.50 99 ASP A O 1
ATOM 799 N N . ASP A 1 100 ? -24.682 -8.544 22.164 1.00 69.94 100 ASP A N 1
ATOM 800 C CA . ASP A 1 100 ? -24.589 -9.734 23.033 1.00 69.94 100 ASP A CA 1
ATOM 801 C C . ASP A 1 100 ? -24.283 -9.372 24.501 1.00 69.94 100 ASP A C 1
ATOM 803 O O . ASP A 1 100 ? -24.892 -9.886 25.440 1.00 69.94 100 ASP A O 1
ATOM 807 N N . THR A 1 101 ? -23.404 -8.389 24.727 1.00 62.41 101 THR A N 1
ATOM 808 C CA . THR A 1 101 ? -23.143 -7.837 26.071 1.00 62.41 101 THR A CA 1
ATOM 809 C C . THR A 1 101 ? -24.385 -7.195 26.691 1.00 62.41 101 THR A C 1
ATOM 811 O O . THR A 1 101 ? -24.483 -7.116 27.915 1.00 62.41 101 THR A O 1
ATOM 814 N N . THR A 1 102 ? -25.344 -6.760 25.876 1.00 62.06 102 THR A N 1
ATOM 815 C CA . THR A 1 102 ? -26.601 -6.166 26.346 1.00 62.06 102 THR A CA 1
ATOM 816 C C . THR A 1 102 ? -27.695 -7.221 26.551 1.00 62.06 102 THR A C 1
ATOM 818 O O . THR A 1 102 ? -28.546 -7.041 27.422 1.00 62.06 102 THR A O 1
ATOM 821 N N . ALA A 1 103 ? -27.658 -8.331 25.806 1.00 59.44 103 ALA A N 1
ATOM 822 C CA . ALA A 1 103 ? -28.756 -9.292 25.704 1.00 59.44 103 ALA A CA 1
ATOM 823 C C . ALA A 1 103 ? -28.751 -10.440 26.737 1.00 59.44 103 ALA A C 1
ATOM 825 O O . ALA A 1 103 ? -29.796 -11.060 26.930 1.00 59.44 103 ALA A O 1
ATOM 826 N N . GLY A 1 104 ? -27.637 -10.731 27.424 1.00 61.34 104 GLY A N 1
ATOM 827 C CA . GLY A 1 104 ? -27.549 -11.890 28.328 1.00 61.34 104 GLY A CA 1
ATOM 828 C C . GLY A 1 104 ? -26.759 -11.649 29.618 1.00 61.34 104 GLY A C 1
ATOM 829 O O . GLY A 1 104 ? -25.666 -11.083 29.587 1.00 61.34 104 GLY A O 1
ATOM 830 N N . GLY A 1 105 ? -27.311 -12.115 30.745 1.00 70.62 105 GLY A N 1
ATOM 831 C CA . GLY A 1 105 ? -26.659 -12.125 32.062 1.00 70.62 105 GLY A CA 1
ATOM 832 C C . GLY A 1 105 ? -27.286 -11.200 33.109 1.00 70.62 105 GLY A C 1
ATOM 833 O O . GLY A 1 105 ? -28.204 -10.418 32.832 1.00 70.62 105 GLY A O 1
ATOM 834 N N . THR A 1 106 ? -26.772 -11.280 34.337 1.00 76.38 106 THR A N 1
ATOM 835 C CA . THR A 1 106 ? -27.179 -10.378 35.427 1.00 76.38 106 THR A CA 1
ATOM 836 C C . THR A 1 106 ? -26.727 -8.945 35.124 1.00 76.38 106 THR A C 1
ATOM 838 O O . THR A 1 106 ? -25.761 -8.714 34.389 1.00 76.38 106 THR A O 1
ATOM 841 N N . SER A 1 107 ? -27.384 -7.933 35.702 1.00 81.19 107 SER A N 1
ATOM 842 C CA . SER A 1 107 ? -26.980 -6.530 35.486 1.00 81.19 107 SER A CA 1
ATOM 843 C C . SER A 1 107 ? -25.511 -6.268 35.870 1.00 81.19 107 SER A C 1
ATOM 845 O O . SER A 1 107 ? -24.855 -5.415 35.273 1.00 81.19 107 SER A O 1
ATOM 847 N N . TRP A 1 108 ? -24.965 -7.054 36.802 1.00 83.56 108 TRP A N 1
ATOM 848 C CA . TRP A 1 108 ? -23.570 -6.991 37.237 1.00 83.56 108 TRP A CA 1
ATOM 849 C C . TRP A 1 108 ? -22.581 -7.607 36.245 1.00 83.56 108 TRP A C 1
ATOM 851 O O . TRP A 1 108 ? -21.477 -7.082 36.097 1.00 83.56 108 TRP A O 1
ATOM 861 N N . GLU A 1 109 ? -22.961 -8.651 35.504 1.00 79.31 109 GLU A N 1
ATOM 862 C CA . GLU A 1 109 ? -22.138 -9.177 34.406 1.00 79.31 109 GLU A CA 1
ATOM 863 C C . GLU A 1 109 ? -21.976 -8.158 33.276 1.00 79.31 109 GLU A C 1
ATOM 865 O O . GLU A 1 109 ? -20.876 -8.016 32.735 1.00 79.31 109 GLU A O 1
ATOM 870 N N . ARG A 1 110 ? -23.025 -7.379 32.976 1.00 79.69 110 ARG A N 1
ATOM 871 C CA . ARG A 1 110 ? -22.949 -6.280 31.997 1.00 79.69 110 ARG A CA 1
ATOM 872 C C . ARG A 1 110 ? -21.994 -5.182 32.457 1.00 79.69 110 ARG A C 1
ATOM 874 O O . ARG A 1 110 ? -21.119 -4.766 31.701 1.00 79.69 110 ARG A O 1
ATOM 881 N N . ILE A 1 111 ? -22.106 -4.756 33.717 1.00 81.88 111 ILE A N 1
ATOM 882 C CA . ILE A 1 111 ? -21.211 -3.748 34.311 1.00 81.88 111 ILE A CA 1
ATOM 883 C C . ILE A 1 111 ? -19.756 -4.238 34.293 1.00 81.88 111 ILE A C 1
ATOM 885 O O . ILE A 1 111 ? -18.856 -3.487 33.923 1.00 81.88 111 ILE A O 1
ATOM 889 N N . ALA A 1 112 ? -19.513 -5.507 34.627 1.00 81.81 112 ALA A N 1
ATOM 890 C CA . ALA A 1 112 ? -18.173 -6.084 34.637 1.00 81.81 112 ALA A CA 1
ATOM 891 C C . ALA A 1 112 ? -17.532 -6.204 33.243 1.00 81.81 112 ALA A C 1
ATOM 893 O O . ALA A 1 112 ? -16.308 -6.171 33.148 1.00 81.81 112 ALA A O 1
ATOM 894 N N . LYS A 1 113 ? -18.329 -6.338 32.172 1.00 79.44 113 LYS A N 1
ATOM 895 C CA . LYS A 1 113 ? -17.840 -6.309 30.781 1.00 79.44 113 LYS A CA 1
ATOM 896 C C . LYS A 1 113 ? -17.471 -4.891 30.314 1.00 79.44 113 LYS A C 1
ATOM 898 O O . LYS A 1 113 ? -16.576 -4.743 29.490 1.00 79.44 113 LYS A O 1
ATOM 903 N N . LEU A 1 114 ? -18.136 -3.856 30.836 1.00 80.75 114 LEU A N 1
ATOM 904 C CA . LEU A 1 114 ? -17.897 -2.450 30.469 1.00 80.75 114 LEU A CA 1
ATOM 905 C C . LEU A 1 114 ? -16.751 -1.795 31.256 1.00 80.75 114 LEU A C 1
ATOM 907 O O . LEU A 1 114 ? -16.141 -0.835 30.784 1.00 80.75 114 LEU A O 1
ATOM 911 N N . VAL A 1 115 ? -16.477 -2.282 32.466 1.00 80.88 115 VAL A N 1
ATOM 912 C CA . VAL A 1 115 ? -15.474 -1.710 33.373 1.00 80.88 115 VAL A CA 1
ATOM 913 C C . VAL A 1 115 ? -14.179 -2.522 33.325 1.00 80.88 115 VAL A C 1
ATOM 915 O O . VAL A 1 115 ? -14.190 -3.746 33.398 1.00 80.88 115 VAL A O 1
ATOM 918 N N . ASP A 1 116 ? -13.033 -1.837 33.266 1.00 78.75 116 ASP A N 1
ATOM 919 C CA . ASP A 1 116 ? -11.717 -2.479 33.349 1.00 78.75 116 ASP A CA 1
ATOM 920 C C . ASP A 1 116 ? -11.433 -2.986 34.776 1.00 78.75 116 ASP A C 1
ATOM 922 O O . ASP A 1 116 ? -10.998 -2.251 35.671 1.00 78.75 116 ASP A O 1
ATOM 926 N N . LEU A 1 117 ? -11.679 -4.279 34.985 1.00 79.62 117 LEU A N 1
ATOM 927 C CA . LEU A 1 117 ? -11.418 -4.987 36.239 1.00 79.62 117 LEU A CA 1
ATOM 928 C C . LEU A 1 117 ? -10.002 -5.592 36.304 1.00 79.62 117 LEU A C 1
ATOM 930 O O . LEU A 1 117 ? -9.719 -6.358 37.220 1.00 79.62 117 LEU A O 1
ATOM 934 N N . SER A 1 118 ? -9.088 -5.255 35.383 1.00 75.69 118 SER A N 1
ATOM 935 C CA . SER A 1 118 ? -7.721 -5.808 35.376 1.00 75.69 118 SER A CA 1
ATOM 936 C C . SER A 1 118 ? -6.842 -5.290 36.517 1.00 75.69 118 SER A C 1
ATOM 938 O O . SER A 1 118 ? -5.819 -5.893 36.838 1.00 75.69 118 SER A O 1
ATOM 940 N N . GLY A 1 119 ? -7.213 -4.151 37.114 1.00 71.12 119 GLY A N 1
ATOM 941 C CA . GLY A 1 119 ? -6.436 -3.508 38.173 1.00 71.12 119 GLY A CA 1
ATOM 942 C C . GLY A 1 119 ? -5.083 -2.964 37.719 1.00 71.12 119 GLY A C 1
ATOM 943 O O . GLY A 1 119 ? -4.261 -2.620 38.564 1.00 71.12 119 GLY A O 1
ATOM 944 N N . LYS A 1 120 ? -4.844 -2.855 36.407 1.00 71.12 120 LYS A N 1
ATOM 945 C CA . LYS A 1 120 ? -3.578 -2.366 35.860 1.00 71.12 120 LYS A CA 1
ATOM 946 C C . LYS A 1 120 ? -3.577 -0.844 35.686 1.00 71.12 120 LYS A C 1
ATOM 948 O O . LYS A 1 120 ? -4.567 -0.224 35.299 1.00 71.12 120 LYS A O 1
ATOM 953 N N . GLY A 1 121 ? -2.421 -0.237 35.952 1.00 69.50 121 GLY A N 1
ATOM 954 C CA . GLY A 1 121 ? -2.164 1.189 35.738 1.00 69.50 121 GLY A CA 1
ATOM 955 C C . GLY A 1 121 ? -2.865 2.130 36.726 1.00 69.50 121 GLY A C 1
ATOM 956 O O . GLY A 1 121 ? -3.444 1.719 37.728 1.00 69.50 121 GLY A O 1
ATOM 957 N N . VAL A 1 122 ? -2.825 3.431 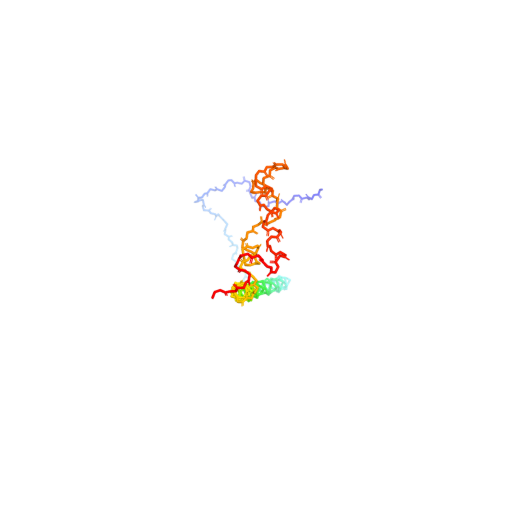36.424 1.00 68.31 122 VAL A N 1
ATOM 958 C CA . VAL A 1 122 ? -3.347 4.517 37.284 1.00 68.31 122 VAL A CA 1
ATOM 959 C C . VAL A 1 122 ? -4.857 4.382 37.551 1.00 68.31 122 VAL A C 1
ATOM 961 O O . VAL A 1 122 ? -5.359 4.790 38.601 1.00 68.31 122 VAL A O 1
ATOM 964 N N . LYS A 1 123 ? -5.591 3.758 36.619 1.00 66.94 123 LYS A N 1
ATOM 965 C CA . LYS A 1 123 ? -7.023 3.452 36.760 1.00 66.94 123 LYS A CA 1
ATOM 966 C C . LYS A 1 123 ? -7.285 2.280 37.715 1.00 66.94 123 LYS A C 1
ATOM 968 O O . LYS A 1 123 ? -8.329 2.250 38.359 1.00 66.94 123 LYS A O 1
ATOM 973 N N . GLY A 1 124 ? -6.319 1.373 37.861 1.00 68.56 124 GLY A N 1
ATOM 974 C CA . GLY A 1 124 ? -6.378 0.205 38.737 1.00 68.56 124 GLY A CA 1
ATOM 975 C C . GLY A 1 124 ? -6.332 0.521 40.236 1.00 68.56 124 GLY A C 1
ATOM 976 O O . GLY A 1 124 ? -6.852 -0.244 41.047 1.00 68.56 124 GLY A O 1
ATOM 977 N N . GLY A 1 125 ? -5.786 1.674 40.618 1.00 70.69 125 GLY A N 1
ATOM 978 C CA . GLY A 1 125 ? -5.560 2.000 42.026 1.00 70.69 125 GLY A CA 1
ATOM 979 C C . GLY A 1 125 ? -4.494 1.105 42.669 1.00 70.69 125 GLY A C 1
ATOM 980 O O . GLY A 1 125 ? -4.322 -0.058 42.316 1.00 70.69 125 GLY A O 1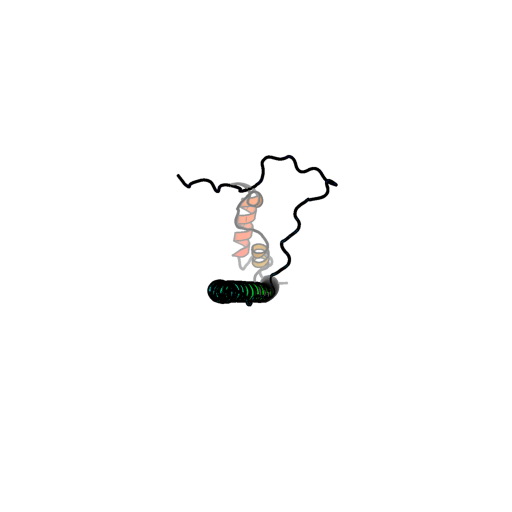
ATOM 981 N N . ALA A 1 126 ? -3.742 1.669 43.610 1.00 72.25 126 ALA A N 1
ATOM 982 C CA . ALA A 1 126 ? -2.720 0.924 44.337 1.00 72.25 126 ALA A CA 1
ATOM 983 C C . ALA A 1 126 ? -3.342 -0.133 45.266 1.00 72.25 126 ALA A C 1
ATOM 985 O O . ALA A 1 126 ? -4.525 -0.046 45.624 1.00 72.25 126 ALA A O 1
ATOM 986 N N . SER A 1 127 ? -2.519 -1.101 45.680 1.00 74.06 127 SER A N 1
ATOM 987 C CA . SER A 1 127 ? -2.922 -2.123 46.645 1.00 74.06 127 SER A CA 1
ATOM 988 C C . SER A 1 127 ? -3.403 -1.474 47.951 1.00 74.06 127 SER A C 1
ATOM 990 O O . SER A 1 127 ? -2.714 -0.614 48.493 1.00 74.06 127 SER A O 1
ATOM 992 N N . GLY A 1 128 ? -4.579 -1.855 48.450 1.00 78.44 128 GLY A N 1
ATOM 993 C CA . GLY A 1 128 ? -5.223 -1.276 49.635 1.00 78.44 128 GLY A CA 1
ATOM 994 C C . GLY A 1 128 ? -6.113 -0.052 49.377 1.00 78.44 128 GLY A C 1
ATOM 995 O O . GLY A 1 128 ? -6.785 0.395 50.307 1.00 78.44 128 GLY A O 1
ATOM 996 N N . SER A 1 129 ? -6.168 0.471 48.145 1.00 83.12 129 SER A N 1
ATOM 997 C CA . SER A 1 129 ? -7.001 1.638 47.806 1.00 83.12 129 SER A CA 1
ATOM 998 C C . SER A 1 129 ? -8.498 1.323 47.747 1.00 83.12 129 SER A C 1
ATOM 1000 O O . SER A 1 129 ? -8.920 0.190 47.499 1.00 83.12 129 SER A O 1
ATOM 1002 N N . GLU A 1 130 ? -9.327 2.357 47.879 1.00 83.50 130 GLU A N 1
ATOM 1003 C CA . GLU A 1 130 ? -10.784 2.278 47.718 1.00 83.50 130 GLU A CA 1
ATOM 1004 C C . GLU A 1 130 ? -11.160 1.741 46.332 1.00 83.50 130 GLU A C 1
ATOM 1006 O O . GLU A 1 130 ? -12.127 0.998 46.187 1.00 83.50 130 GLU A O 1
ATOM 1011 N N . LYS A 1 131 ? -10.346 2.048 45.314 1.00 83.06 131 LYS A N 1
ATOM 1012 C CA . LYS A 1 131 ? -10.513 1.536 43.947 1.00 83.06 131 LYS A CA 1
ATOM 1013 C C . LYS A 1 131 ? -10.293 0.025 43.858 1.00 83.06 131 LYS A C 1
ATOM 1015 O O . LYS A 1 131 ? -10.969 -0.632 43.068 1.00 83.06 131 LYS A O 1
ATOM 1020 N N . GLN A 1 132 ? -9.383 -0.539 44.656 1.00 84.19 132 GLN A N 1
ATOM 1021 C CA . GLN A 1 132 ? -9.240 -1.993 44.752 1.00 84.19 132 GLN A CA 1
ATOM 1022 C C . GLN A 1 132 ? -10.459 -2.614 45.436 1.00 84.19 132 GLN A C 1
ATOM 1024 O O . GLN A 1 132 ? -11.030 -3.558 44.896 1.00 84.19 132 GLN A O 1
ATOM 1029 N N . ARG A 1 133 ? -10.897 -2.055 46.570 1.00 85.44 133 ARG A N 1
ATOM 1030 C CA . ARG A 1 133 ? -12.084 -2.544 47.294 1.00 85.44 133 ARG A CA 1
ATOM 1031 C C . ARG A 1 133 ? -13.340 -2.504 46.419 1.00 85.44 133 ARG A C 1
ATOM 1033 O O . ARG A 1 133 ? -14.124 -3.446 46.412 1.00 85.44 133 ARG A O 1
ATOM 1040 N N . PHE A 1 134 ? -13.503 -1.446 45.624 1.00 85.88 134 PHE A N 1
ATOM 1041 C CA . PHE A 1 134 ? -14.602 -1.325 44.666 1.00 85.88 134 PHE A CA 1
ATOM 1042 C C . PHE A 1 134 ? -14.530 -2.386 43.557 1.00 85.88 134 PHE A C 1
ATOM 1044 O O . PHE A 1 134 ? -15.547 -2.971 43.198 1.00 85.88 134 PHE A O 1
ATOM 1051 N N . ARG A 1 135 ? -13.333 -2.705 43.047 1.00 86.06 135 ARG A N 1
ATOM 1052 C CA . ARG A 1 135 ? -13.149 -3.798 42.078 1.00 86.06 135 ARG A CA 1
ATOM 1053 C C . ARG A 1 135 ? -13.496 -5.161 42.673 1.00 86.06 135 ARG A C 1
ATOM 1055 O O . ARG A 1 135 ? -14.150 -5.956 42.007 1.00 86.06 135 ARG A O 1
ATOM 1062 N N . GLU A 1 136 ? -13.063 -5.432 43.901 1.00 86.38 136 GLU A N 1
ATOM 1063 C CA . GLU A 1 136 ? -13.389 -6.670 44.620 1.00 86.38 136 GLU A CA 1
ATOM 1064 C C . GLU A 1 136 ? -14.904 -6.815 44.812 1.00 86.38 136 GLU A C 1
ATOM 1066 O O . GLU A 1 136 ? -15.457 -7.880 44.537 1.00 86.38 136 GLU A O 1
ATOM 1071 N N . LEU A 1 137 ? -15.589 -5.723 45.167 1.00 87.56 137 LEU A N 1
ATOM 1072 C CA . LEU A 1 137 ? -17.048 -5.678 45.253 1.00 87.56 137 LEU A CA 1
ATOM 1073 C C . LEU A 1 137 ? -17.712 -6.001 43.904 1.00 87.56 137 LEU A C 1
ATOM 1075 O O . LEU A 1 137 ? -18.605 -6.843 43.850 1.00 87.56 137 LEU A O 1
ATOM 1079 N N . LEU A 1 138 ? -17.256 -5.390 42.804 1.00 86.94 138 LEU A N 1
ATOM 1080 C CA . LEU A 1 138 ? -17.787 -5.664 41.462 1.00 86.94 138 LEU A CA 1
ATOM 1081 C C . LEU A 1 138 ? -17.563 -7.120 41.026 1.00 86.94 138 LEU A C 1
ATOM 1083 O O . LEU A 1 138 ? -18.437 -7.722 40.406 1.00 86.94 138 LEU A O 1
ATOM 1087 N N . LEU A 1 139 ? -16.414 -7.709 41.368 1.00 86.44 139 LEU A N 1
ATOM 1088 C CA . LEU A 1 139 ? -16.124 -9.119 41.093 1.00 86.44 139 LEU A CA 1
ATOM 1089 C C . LEU A 1 139 ? -16.997 -10.068 41.924 1.00 86.44 139 LEU A C 1
ATOM 1091 O O . LEU A 1 139 ? -17.365 -11.129 41.422 1.00 86.44 139 LEU A O 1
ATOM 1095 N N . SER A 1 140 ? -17.326 -9.693 43.162 1.00 87.00 140 SER A N 1
ATOM 1096 C CA . SER A 1 140 ? -18.257 -10.433 44.021 1.00 87.00 140 SER A CA 1
ATOM 1097 C C . SER A 1 140 ? -19.673 -10.399 43.449 1.00 87.00 140 SER A C 1
ATOM 1099 O O . SER A 1 140 ? -20.281 -11.445 43.255 1.00 87.00 140 SER A O 1
ATOM 1101 N N . LEU A 1 141 ? -20.170 -9.205 43.114 1.00 86.12 141 LEU A N 1
ATOM 1102 C CA . LEU A 1 141 ? -21.521 -9.003 42.583 1.00 86.12 141 LEU A CA 1
ATOM 1103 C C . LEU A 1 141 ? -21.724 -9.646 41.208 1.00 86.12 141 LEU A C 1
ATOM 1105 O O . LEU A 1 141 ? -22.821 -10.086 40.893 1.00 86.12 141 LEU A O 1
ATOM 1109 N N . ARG A 1 142 ? -20.663 -9.752 40.399 1.00 83.75 142 ARG A N 1
ATOM 1110 C CA . ARG A 1 142 ? -20.695 -10.483 39.125 1.00 83.75 142 ARG A CA 1
ATOM 1111 C C . ARG A 1 142 ? -20.996 -11.977 39.306 1.00 83.75 142 ARG A C 1
ATOM 1113 O O . ARG A 1 142 ? -21.613 -12.564 38.429 1.00 83.75 142 ARG A O 1
ATOM 1120 N N . LYS A 1 143 ? -20.495 -12.597 40.379 1.00 81.00 143 LYS A N 1
ATOM 1121 C CA . LYS A 1 143 ? -20.602 -14.048 40.626 1.00 81.00 143 LYS A CA 1
ATOM 1122 C C . LYS A 1 143 ? -21.821 -14.434 41.467 1.00 81.00 143 LYS A C 1
ATOM 1124 O O . LYS A 1 143 ? -22.024 -15.619 41.706 1.00 81.00 143 LYS A O 1
ATOM 1129 N N . ASP A 1 144 ? -22.555 -13.452 41.981 1.00 82.69 144 ASP A N 1
ATOM 1130 C CA . ASP A 1 144 ? -23.676 -13.671 42.887 1.00 82.69 144 ASP A CA 1
ATOM 1131 C C . ASP A 1 144 ? -25.006 -13.644 42.123 1.00 82.69 144 ASP A C 1
ATOM 1133 O O . ASP A 1 144 ? -25.495 -12.589 41.714 1.00 82.69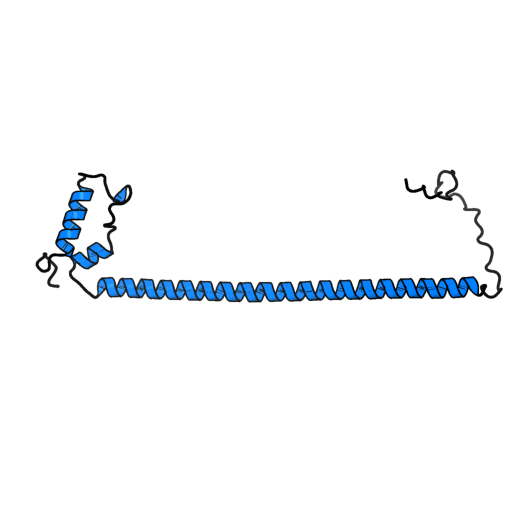 144 ASP A O 1
ATOM 1137 N N . ASP A 1 145 ? -25.614 -14.821 41.973 1.00 75.94 145 ASP A N 1
ATOM 1138 C CA . ASP A 1 145 ? -26.904 -15.011 41.301 1.00 75.94 145 ASP A CA 1
ATOM 1139 C C . ASP A 1 145 ? -28.082 -14.366 42.057 1.00 75.94 145 ASP A C 1
ATOM 1141 O O . ASP A 1 145 ? -29.158 -14.175 41.487 1.00 75.94 145 ASP A O 1
ATOM 1145 N N . LYS A 1 146 ? -27.904 -14.018 43.341 1.00 78.94 146 LYS A N 1
ATOM 1146 C CA . LYS A 1 146 ? -28.905 -13.324 44.171 1.00 78.94 146 LYS A CA 1
ATOM 1147 C C . LYS A 1 146 ? -28.615 -11.834 44.334 1.00 78.94 14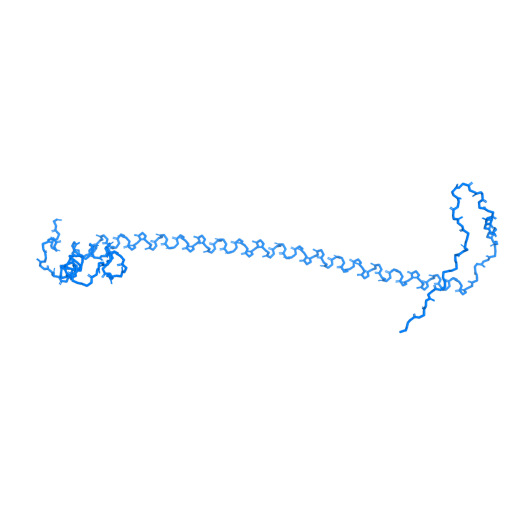6 LYS A C 1
ATOM 1149 O O . LYS A 1 146 ? -29.293 -11.167 45.120 1.00 78.94 146 LYS A O 1
ATOM 1154 N N . ALA A 1 147 ? -27.634 -11.300 43.608 1.00 76.75 147 ALA A N 1
ATOM 1155 C CA . ALA A 1 147 ? -27.310 -9.888 43.689 1.00 76.75 147 ALA A CA 1
ATOM 1156 C C . ALA A 1 147 ? -28.529 -9.016 43.313 1.00 76.75 147 ALA A C 1
ATOM 1158 O O . ALA A 1 147 ? -29.309 -9.364 42.421 1.00 76.75 147 ALA A O 1
ATOM 1159 N N . PRO A 1 148 ? -28.712 -7.849 43.952 1.00 76.50 148 PRO A N 1
ATOM 1160 C CA . PRO A 1 148 ? -29.782 -6.928 43.585 1.00 76.50 148 PRO A CA 1
ATOM 1161 C C . PRO A 1 148 ? -29.651 -6.532 42.105 1.00 76.50 148 PRO A C 1
ATOM 1163 O O . PRO A 1 148 ? -28.591 -6.080 41.672 1.00 76.50 148 PRO A O 1
ATOM 1166 N N . GLY A 1 149 ? -30.714 -6.737 41.319 1.00 71.31 149 GLY A N 1
ATOM 1167 C CA . GLY A 1 149 ? -30.710 -6.545 39.861 1.00 71.31 149 GLY A CA 1
ATOM 1168 C C . GLY A 1 149 ? -30.221 -7.749 39.035 1.00 71.31 149 GLY A C 1
ATOM 1169 O O . GLY A 1 149 ? -30.007 -7.596 37.826 1.00 71.31 149 GLY A O 1
ATOM 1170 N N . ALA A 1 150 ? -30.025 -8.920 39.659 1.00 69.06 150 ALA A N 1
ATOM 1171 C CA . ALA A 1 150 ? -29.723 -10.188 38.984 1.00 69.06 150 ALA A CA 1
ATOM 1172 C C . ALA A 1 150 ? -30.959 -10.828 38.332 1.00 69.06 150 ALA A C 1
ATOM 1174 O O . ALA A 1 150 ? -30.874 -11.321 37.211 1.00 69.06 150 ALA A O 1
ATOM 1175 N N . THR A 1 151 ? -32.120 -10.745 38.981 1.00 61.00 151 THR A N 1
ATOM 1176 C CA . THR A 1 151 ? -33.420 -11.028 38.366 1.00 61.00 151 THR A CA 1
ATOM 1177 C C . THR A 1 151 ? -33.905 -9.737 37.708 1.00 61.00 151 THR A C 1
ATOM 1179 O O . THR A 1 151 ? -34.127 -8.752 38.413 1.00 61.00 151 THR A O 1
ATOM 1182 N N . GLY A 1 152 ? -33.973 -9.696 36.376 1.00 58.69 152 GLY A N 1
ATOM 1183 C CA . GLY A 1 152 ? -34.399 -8.506 35.628 1.00 58.69 152 GLY A CA 1
ATOM 1184 C C . GLY A 1 152 ? -35.739 -7.932 36.112 1.00 58.69 152 GLY A C 1
ATOM 1185 O O . GLY A 1 152 ? -36.582 -8.676 36.613 1.00 58.69 152 GLY A O 1
ATOM 1186 N N . TYR A 1 153 ? -35.897 -6.612 35.975 1.00 48.81 153 TYR A N 1
ATOM 1187 C CA . TYR A 1 153 ? -37.201 -5.939 36.005 1.00 48.81 153 TYR A CA 1
ATOM 1188 C C . TYR A 1 153 ? -37.880 -6.061 34.642 1.00 48.81 153 TYR A C 1
ATOM 1190 O O . TYR A 1 153 ? -37.138 -6.011 33.632 1.00 48.81 153 TYR A O 1
#

Secondary structure (DSSP, 8-state):
--PPP-----SS---TT------PPPPPSSPPPHHHHHHHHHHHHHHHHHHHHHHHHHHHHHHHHHHHHHHHHHHHHHHHHHHHHHHHHHHHHHHHHHHHHHHSS-HHHHHHHHS--S--HHHH--TTSHHHHHHHHHHHHHH-TTSTTSS--

Foldseek 3Di:
DDDDDDDPDPPDDDDPPDPDPPDPPDPPPDPDPPVVVVVVVVVVVVVVVVVVVVVVVVVVVVVVVVVVVVVVVVVVVVVVVVVVVVVVVVVVVVVVVLVVLVPDFFPLSSVVVVDPLVLDDPQNDDPPDPSVVVSVVSVVLRPDCPRVRRPPD

pLDDT: mean 80.31, std 15.28, range [40.06, 98.06]

Radius of gyration: 44.48 Å; chains: 1; bounding box: 87×50×108 Å

Sequence (153 aa):
MAPGGTITGSTLPYLPGAPSSFTAPARSDSPEPDVIREWRERRDLQVQHRDEISSERKAKTIKEAQENIDDFYDNYNNKKDKEIAKTKREAEEFLANRDDTTAGGTSWERIAKLVDLSGKGVKGGASGSEKQRFRELLLSLRKDDKAPGATGY